Protein AF-A0A316EF64-F1 (afdb_monomer_lite)

Secondary structure (DSSP, 8-state):
-PPPPHHHHHHHHTT---HHHHHHHHHHHHT-HHHHHHHHHHHHHHHHHTT-------HHHHHHHHHHHHHHHHHHHTT-

pLDDT: mean 83.43, std 14.9, range [46.66, 96.75]

Sequence (80 aa):
MLKIDYILLARHFRGETSEEENTIIDLWREQSVMNGLTYKRLQKVSKSENSVEEKVISKEERIVWKKIITKILAEEDLSV

Structure (mmCIF, N/CA/C/O backbone):
data_AF-A0A316EF64-F1
#
_entry.id   AF-A0A316EF64-F1
#
loop_
_atom_site.group_PDB
_atom_site.id
_atom_site.type_symbol
_atom_site.label_atom_id
_atom_site.label_alt_id
_atom_site.label_comp_id
_atom_site.label_asym_id
_atom_site.label_entity_id
_atom_site.label_seq_id
_atom_site.pdbx_PDB_ins_code
_atom_site.Cartn_x
_atom_site.Cartn_y
_atom_site.Cartn_z
_atom_site.occupancy
_atom_site.B_iso_or_equiv
_atom_site.auth_seq_id
_atom_site.auth_comp_id
_atom_site.auth_asym_id
_atom_site.auth_atom_id
_atom_site.pdbx_PDB_model_num
ATOM 1 N N . MET A 1 1 ? 1.347 -15.557 14.264 1.00 49.62 1 MET A N 1
ATOM 2 C CA . MET A 1 1 ? 1.863 -14.635 13.231 1.00 49.62 1 MET A CA 1
ATOM 3 C C . MET A 1 1 ? 0.715 -14.359 12.272 1.00 49.62 1 MET A C 1
ATOM 5 O O . MET A 1 1 ? 0.340 -15.274 11.546 1.00 49.62 1 MET A O 1
ATOM 9 N N . LEU A 1 2 ? 0.077 -13.184 12.349 1.00 59.16 2 LEU A N 1
ATOM 10 C CA . LEU A 1 2 ? -0.993 -12.839 11.406 1.00 59.16 2 LEU A CA 1
ATOM 11 C C . LEU A 1 2 ? -0.346 -12.586 10.042 1.00 59.16 2 LEU A C 1
ATOM 13 O O . LEU A 1 2 ? 0.497 -11.701 9.897 1.00 59.16 2 LEU A O 1
ATOM 17 N N . LYS A 1 3 ? -0.696 -13.412 9.057 1.00 75.94 3 LYS A N 1
ATOM 18 C CA . LYS A 1 3 ? -0.399 -13.130 7.653 1.00 75.94 3 LYS A CA 1
ATOM 19 C C . LYS A 1 3 ? -1.429 -12.107 7.185 1.00 75.94 3 LYS A C 1
ATOM 21 O O . LYS A 1 3 ? -2.620 -12.340 7.363 1.00 75.94 3 LYS A O 1
ATOM 26 N N . ILE A 1 4 ? -0.969 -10.988 6.638 1.00 84.50 4 ILE A N 1
ATOM 27 C CA . ILE A 1 4 ? -1.855 -10.004 6.018 1.00 84.50 4 ILE A CA 1
ATOM 28 C C . ILE A 1 4 ? -2.116 -10.409 4.570 1.00 84.50 4 ILE A C 1
ATOM 30 O O . ILE A 1 4 ? -1.211 -10.895 3.887 1.00 84.50 4 ILE A O 1
ATOM 34 N N . ASP A 1 5 ? -3.345 -10.210 4.109 1.00 86.44 5 ASP A N 1
ATOM 35 C CA . ASP A 1 5 ? -3.670 -10.333 2.694 1.00 86.44 5 ASP A CA 1
ATOM 36 C C . ASP A 1 5 ? -3.139 -9.099 1.941 1.00 86.44 5 ASP A C 1
ATOM 38 O O . ASP A 1 5 ? -3.447 -7.953 2.274 1.00 86.44 5 ASP A O 1
ATOM 42 N N . TYR A 1 6 ? -2.313 -9.320 0.919 1.00 86.38 6 TYR A N 1
ATOM 43 C CA . TYR A 1 6 ? -1.774 -8.239 0.095 1.00 86.38 6 TYR A CA 1
ATOM 44 C C . TYR A 1 6 ? -2.861 -7.534 -0.727 1.00 86.38 6 TYR A C 1
ATOM 46 O O . TYR A 1 6 ? -2.728 -6.341 -1.002 1.00 86.38 6 TYR A O 1
ATOM 54 N N . ILE A 1 7 ? -3.949 -8.231 -1.072 1.00 90.12 7 ILE A N 1
ATOM 55 C CA . ILE A 1 7 ? -5.108 -7.639 -1.754 1.00 90.12 7 ILE A CA 1
ATOM 56 C C . ILE A 1 7 ? -5.800 -6.641 -0.823 1.00 90.12 7 ILE A C 1
ATOM 58 O O . ILE A 1 7 ? -6.158 -5.542 -1.249 1.00 90.12 7 ILE A O 1
ATOM 62 N N . LEU A 1 8 ? -5.921 -6.986 0.461 1.00 93.69 8 LEU A N 1
ATOM 63 C CA . LEU A 1 8 ? -6.484 -6.108 1.484 1.00 93.69 8 LEU A CA 1
ATOM 64 C C . LEU A 1 8 ? -5.653 -4.823 1.643 1.00 93.69 8 LEU A C 1
ATOM 66 O O . LEU A 1 8 ? -6.210 -3.728 1.659 1.00 93.69 8 LEU A O 1
ATOM 70 N N . LEU A 1 9 ? -4.319 -4.931 1.675 1.00 93.62 9 LEU A N 1
ATOM 71 C CA . LEU A 1 9 ? -3.431 -3.760 1.707 1.00 93.62 9 LEU A CA 1
ATOM 72 C C . LEU A 1 9 ? -3.558 -2.889 0.448 1.00 93.62 9 LEU A C 1
ATOM 74 O O . LEU A 1 9 ? -3.577 -1.663 0.553 1.00 93.62 9 LEU A O 1
ATOM 78 N N . ALA A 1 10 ? -3.659 -3.498 -0.735 1.00 90.81 10 ALA A N 1
ATOM 79 C CA . ALA A 1 10 ? -3.822 -2.761 -1.987 1.00 90.81 10 ALA A CA 1
ATOM 80 C C . ALA A 1 10 ? -5.144 -1.976 -2.020 1.00 90.81 10 ALA A C 1
ATOM 82 O O . ALA A 1 10 ? -5.137 -0.787 -2.340 1.00 90.81 10 ALA A O 1
ATOM 83 N N . ARG A 1 11 ? -6.256 -2.611 -1.625 1.00 94.31 11 ARG A N 1
ATOM 84 C CA . ARG A 1 11 ? -7.568 -1.958 -1.480 1.00 94.31 11 ARG A CA 1
ATOM 85 C C . ARG A 1 11 ? -7.525 -0.831 -0.452 1.00 94.31 11 ARG A C 1
ATOM 87 O O . ARG A 1 11 ? -8.032 0.255 -0.716 1.00 94.31 11 ARG A O 1
ATOM 94 N N . HIS A 1 12 ? -6.850 -1.043 0.679 1.00 95.44 12 HIS A N 1
ATOM 95 C CA . HIS A 1 12 ? -6.702 -0.019 1.713 1.00 95.44 12 HIS A CA 1
ATOM 96 C C . HIS A 1 12 ? -5.990 1.228 1.193 1.00 95.44 12 HIS A C 1
ATOM 98 O O . HIS A 1 12 ? -6.450 2.347 1.407 1.00 95.44 12 HIS A O 1
ATOM 104 N N . PHE A 1 13 ? -4.902 1.058 0.437 1.00 93.44 13 PHE A N 1
ATOM 105 C CA . PHE A 1 13 ? -4.201 2.194 -0.164 1.00 93.44 13 PHE A CA 1
ATOM 106 C C . PHE A 1 13 ? -5.022 2.937 -1.226 1.00 93.44 13 PHE A C 1
ATOM 108 O O . PHE A 1 13 ? -4.722 4.099 -1.497 1.00 93.44 13 PHE A O 1
ATOM 115 N N . ARG A 1 14 ? -6.055 2.303 -1.791 1.00 90.19 14 ARG A N 1
ATOM 116 C CA . ARG A 1 14 ? -7.035 2.926 -2.694 1.00 90.19 14 ARG A CA 1
ATOM 117 C C . ARG A 1 14 ? -8.246 3.524 -1.966 1.00 90.19 14 ARG A C 1
ATOM 119 O O . ARG A 1 14 ? -9.066 4.167 -2.608 1.00 90.19 14 ARG A O 1
ATOM 126 N N . GLY A 1 15 ? -8.356 3.346 -0.647 1.00 93.00 15 GLY A N 1
ATOM 127 C CA . GLY A 1 15 ? -9.511 3.791 0.141 1.00 93.00 15 GLY A CA 1
ATOM 128 C C . GLY A 1 15 ? -10.754 2.906 -0.020 1.00 93.00 15 GLY A C 1
ATOM 129 O O . GLY A 1 15 ? -11.860 3.357 0.250 1.00 93.00 15 GLY A O 1
ATOM 130 N N . GLU A 1 16 ? -10.585 1.659 -0.464 1.00 95.75 16 GLU A N 1
ATOM 131 C CA . GLU A 1 16 ? -11.666 0.714 -0.788 1.00 95.75 16 GLU A CA 1
ATOM 132 C C . GLU A 1 16 ? -11.944 -0.296 0.347 1.00 95.75 16 GLU A C 1
ATOM 134 O O . GLU A 1 16 ? -12.475 -1.383 0.097 1.00 95.75 16 GLU A O 1
ATOM 139 N N . THR A 1 17 ? -11.534 0.007 1.581 1.00 96.19 17 THR A N 1
ATOM 140 C CA . THR A 1 17 ? -11.669 -0.890 2.741 1.00 96.19 17 THR A CA 1
ATOM 141 C C . THR A 1 17 ? -12.709 -0.424 3.750 1.00 96.19 17 THR A C 1
ATOM 143 O O . THR A 1 17 ? -12.894 0.775 3.962 1.00 96.19 17 THR A O 1
ATOM 146 N N . SER A 1 18 ? -13.369 -1.383 4.405 1.00 96.75 18 SER A N 1
ATOM 147 C CA . SER A 1 18 ? -14.265 -1.127 5.538 1.00 96.75 18 SER A CA 1
ATOM 148 C C . SER A 1 18 ? -13.496 -0.768 6.820 1.00 96.75 18 SER A C 1
ATOM 150 O O . SER A 1 18 ? -12.275 -0.910 6.909 1.00 96.75 18 SER A O 1
ATOM 152 N N . GLU A 1 19 ? -14.212 -0.311 7.848 1.00 95.88 19 GLU A N 1
ATOM 153 C CA . GLU A 1 19 ? -13.630 -0.013 9.165 1.00 95.88 19 GLU A CA 1
ATOM 154 C C . GLU A 1 19 ? -13.067 -1.267 9.862 1.00 95.88 19 GLU A C 1
ATOM 156 O O . GLU A 1 19 ? -11.991 -1.234 10.465 1.00 95.88 19 GLU A O 1
ATOM 161 N N . GLU A 1 20 ? -13.742 -2.405 9.707 1.00 94.94 20 GLU A N 1
ATOM 162 C CA . GLU A 1 20 ? -13.290 -3.706 10.213 1.00 94.94 20 GLU A CA 1
ATOM 163 C C . GLU A 1 20 ? -11.992 -4.143 9.518 1.00 94.94 20 GLU A C 1
ATOM 165 O O . GLU A 1 20 ? -11.029 -4.559 10.164 1.00 94.94 20 GLU A O 1
ATOM 170 N N . GLU A 1 21 ? -11.933 -3.980 8.195 1.00 94.88 21 GLU A N 1
ATOM 171 C CA . GLU A 1 21 ? -10.745 -4.226 7.379 1.00 94.88 21 GLU A CA 1
ATOM 172 C C . GLU A 1 21 ? -9.572 -3.317 7.785 1.00 94.88 21 GLU A C 1
ATOM 174 O O . GLU A 1 21 ? -8.438 -3.786 7.912 1.00 94.88 21 GLU A O 1
ATOM 179 N N . ASN A 1 22 ? -9.840 -2.038 8.065 1.00 96.25 22 ASN A N 1
ATOM 180 C CA . ASN A 1 22 ? -8.835 -1.099 8.573 1.00 96.25 22 ASN A CA 1
ATOM 181 C C . ASN A 1 22 ? -8.295 -1.536 9.941 1.00 96.25 22 ASN A C 1
ATOM 183 O O . ASN A 1 22 ? -7.084 -1.526 10.155 1.00 96.25 22 ASN A O 1
ATOM 187 N N . THR A 1 23 ? -9.171 -2.013 10.826 1.00 95.19 23 THR A N 1
ATOM 188 C CA . THR A 1 23 ? -8.782 -2.526 12.147 1.00 95.19 23 THR A CA 1
ATOM 189 C C . THR A 1 23 ? -7.842 -3.729 12.025 1.00 95.19 23 THR A C 1
ATOM 191 O O . THR A 1 23 ? -6.842 -3.815 12.737 1.00 95.19 23 THR A O 1
ATOM 194 N N . ILE A 1 24 ? -8.102 -4.646 11.086 1.00 94.00 24 ILE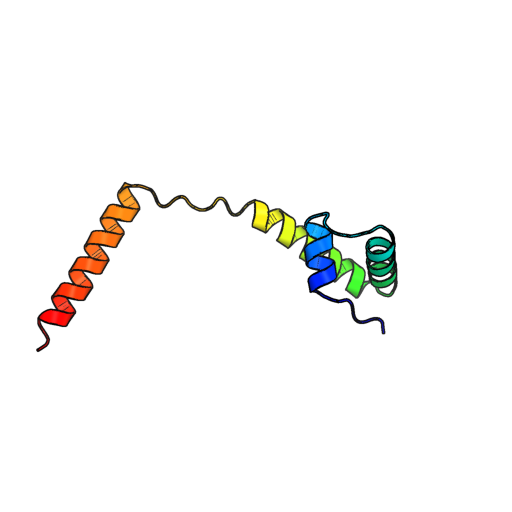 A N 1
ATOM 195 C CA . ILE A 1 24 ? -7.220 -5.795 10.815 1.00 94.00 24 ILE A CA 1
ATOM 196 C C . ILE A 1 24 ? -5.830 -5.329 10.358 1.00 94.00 24 ILE A C 1
ATOM 198 O O . ILE A 1 24 ? -4.813 -5.875 10.798 1.00 94.00 24 ILE A O 1
ATOM 202 N N . ILE A 1 25 ? -5.773 -4.320 9.486 1.00 94.88 25 ILE A N 1
ATOM 203 C CA . ILE A 1 25 ? -4.512 -3.751 8.996 1.00 94.88 25 ILE A CA 1
ATOM 204 C C . ILE A 1 25 ? -3.740 -3.089 10.138 1.00 94.88 25 ILE A C 1
ATOM 206 O O . ILE A 1 25 ? -2.534 -3.313 10.253 1.00 94.88 25 ILE A O 1
ATOM 210 N N . ASP A 1 26 ? -4.405 -2.319 10.997 1.00 94.88 26 ASP A N 1
ATOM 211 C CA . ASP A 1 26 ? -3.760 -1.657 12.131 1.00 94.88 26 ASP A CA 1
ATOM 212 C C . ASP A 1 26 ? -3.217 -2.666 13.148 1.00 94.88 26 ASP A C 1
ATOM 214 O O . ASP A 1 26 ? -2.036 -2.602 13.500 1.00 94.88 26 ASP A O 1
ATOM 218 N N . LEU A 1 27 ? -3.997 -3.692 13.496 1.00 94.31 27 LEU A N 1
ATOM 219 C CA . LEU A 1 27 ? -3.531 -4.790 14.348 1.00 94.31 27 LEU A CA 1
ATOM 220 C C . LEU A 1 27 ? -2.309 -5.503 13.751 1.00 94.31 27 LEU A C 1
ATOM 222 O O . LEU A 1 27 ? -1.343 -5.803 14.458 1.00 94.31 27 LEU A O 1
ATOM 226 N N . TRP A 1 28 ? -2.311 -5.760 12.440 1.00 94.62 28 TRP A N 1
ATOM 227 C 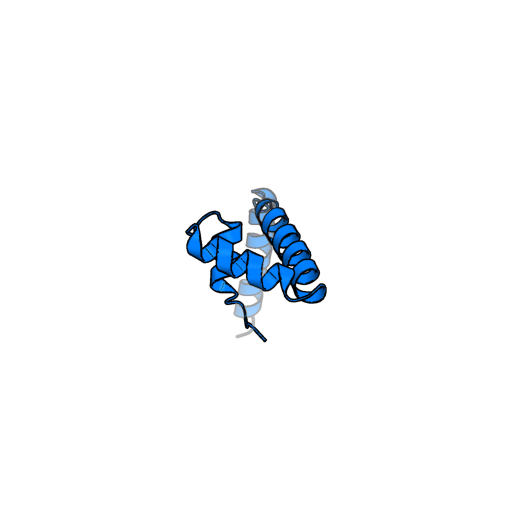CA . TRP A 1 28 ? -1.158 -6.353 11.762 1.00 94.62 28 TRP A CA 1
ATOM 228 C C . TRP A 1 28 ? 0.077 -5.438 11.802 1.00 94.62 28 TRP A C 1
ATOM 230 O O . TRP A 1 28 ? 1.190 -5.925 12.035 1.00 94.62 28 TRP A O 1
ATOM 240 N N . ARG A 1 29 ? -0.096 -4.124 11.607 1.00 94.12 29 ARG A N 1
ATOM 241 C CA . ARG A 1 29 ? 0.990 -3.127 11.656 1.00 94.12 29 ARG A CA 1
ATOM 242 C C . ARG A 1 29 ? 1.626 -3.041 13.038 1.00 94.12 29 ARG A C 1
ATOM 244 O O . ARG A 1 29 ? 2.849 -2.940 13.123 1.00 94.12 29 ARG A O 1
ATOM 251 N N . GLU A 1 30 ? 0.819 -3.082 14.092 1.00 94.00 30 GLU A N 1
ATOM 252 C CA . GLU A 1 30 ? 1.267 -2.964 15.484 1.00 94.00 30 GLU A CA 1
ATOM 253 C C . GLU A 1 30 ? 1.912 -4.246 16.016 1.00 94.00 30 GLU A C 1
ATOM 255 O O . GLU A 1 30 ? 2.760 -4.192 16.905 1.00 94.00 30 GLU A O 1
ATOM 260 N N . GLN A 1 31 ? 1.590 -5.400 15.426 1.00 92.75 31 GLN A N 1
ATOM 261 C CA . GLN A 1 31 ? 2.125 -6.694 15.854 1.00 92.75 31 GLN A CA 1
ATOM 262 C C . GLN A 1 31 ? 3.658 -6.801 15.740 1.00 92.75 31 GLN A C 1
ATOM 264 O O . GLN A 1 31 ? 4.272 -7.617 16.429 1.00 92.75 31 GLN A O 1
ATOM 269 N N . SER A 1 32 ? 4.297 -6.033 14.852 1.00 92.06 32 SER A N 1
ATOM 270 C CA . SER A 1 32 ? 5.754 -6.038 14.705 1.00 92.06 32 SER A CA 1
ATOM 271 C C . SER A 1 32 ? 6.270 -4.758 14.065 1.00 92.06 32 SER A C 1
ATOM 273 O O . SER A 1 32 ? 5.721 -4.271 13.076 1.00 92.06 32 SER A O 1
ATOM 275 N N . VAL A 1 33 ? 7.429 -4.291 14.538 1.00 92.88 33 VAL A N 1
ATOM 276 C CA . VAL A 1 33 ? 8.185 -3.194 13.913 1.00 92.88 33 VAL A CA 1
ATOM 277 C C . VAL A 1 33 ? 8.409 -3.457 12.418 1.00 92.88 33 VAL A C 1
ATOM 279 O O . VAL A 1 33 ? 8.290 -2.541 11.605 1.00 92.88 33 VAL A O 1
ATOM 282 N N . MET A 1 34 ? 8.663 -4.713 12.030 1.00 92.19 34 MET A N 1
ATOM 283 C CA . MET A 1 34 ? 8.859 -5.086 10.625 1.00 92.19 34 MET A CA 1
ATOM 284 C C . MET A 1 34 ? 7.589 -4.924 9.785 1.00 92.19 34 MET A C 1
ATOM 286 O O . MET A 1 34 ? 7.681 -4.493 8.634 1.00 92.19 34 MET A O 1
ATOM 290 N N . ASN A 1 35 ? 6.411 -5.204 10.346 1.00 93.06 35 ASN A N 1
ATOM 291 C CA . ASN A 1 35 ? 5.134 -5.000 9.656 1.00 93.06 35 ASN A CA 1
ATOM 292 C C . ASN A 1 35 ? 4.872 -3.504 9.469 1.00 93.06 35 ASN A C 1
ATOM 294 O O . ASN A 1 35 ? 4.580 -3.064 8.358 1.00 93.06 35 ASN A O 1
ATOM 298 N N . GLY A 1 36 ? 5.092 -2.701 10.514 1.00 93.62 36 GLY A N 1
ATOM 299 C CA . GLY A 1 36 ? 4.994 -1.245 10.431 1.00 93.62 36 GLY A CA 1
ATOM 300 C C . GLY A 1 36 ? 5.942 -0.630 9.390 1.00 93.62 36 GLY A C 1
ATOM 301 O O . GLY A 1 36 ? 5.538 0.250 8.625 1.00 93.62 36 GLY A O 1
ATOM 302 N N . LEU A 1 37 ? 7.190 -1.106 9.308 1.00 94.19 37 LEU A N 1
ATOM 303 C CA . LEU A 1 37 ? 8.149 -0.673 8.284 1.00 94.19 37 LEU A CA 1
ATOM 304 C C . LEU A 1 37 ? 7.730 -1.112 6.875 1.00 94.19 37 LEU A C 1
ATOM 306 O O . LEU A 1 37 ? 7.805 -0.313 5.939 1.00 94.19 37 LEU A O 1
ATOM 310 N N . THR A 1 38 ? 7.262 -2.353 6.725 1.00 91.12 38 THR A N 1
ATOM 311 C CA . THR A 1 38 ? 6.743 -2.887 5.456 1.00 91.12 38 THR A CA 1
ATOM 312 C C . THR A 1 38 ? 5.561 -2.058 4.964 1.00 91.12 38 THR A C 1
ATOM 314 O O . THR A 1 38 ? 5.573 -1.594 3.826 1.00 91.12 38 THR A O 1
ATOM 317 N N . TYR A 1 39 ? 4.598 -1.772 5.840 1.00 94.50 39 TYR A N 1
ATOM 318 C CA . TYR A 1 39 ? 3.448 -0.926 5.539 1.00 94.50 39 TYR A CA 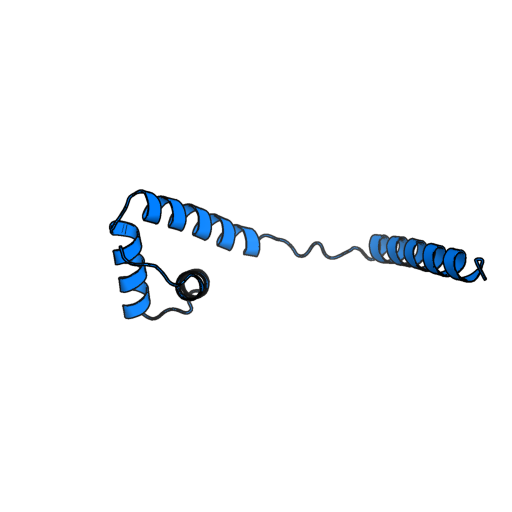1
ATOM 319 C C . TYR A 1 39 ? 3.866 0.458 5.030 1.00 94.50 39 TYR A C 1
ATOM 321 O O . TYR A 1 39 ? 3.407 0.890 3.977 1.00 94.50 39 TYR A O 1
ATOM 329 N N . LYS A 1 40 ? 4.788 1.140 5.729 1.00 93.62 40 LYS A N 1
ATOM 330 C CA . LYS A 1 40 ? 5.281 2.467 5.316 1.00 93.62 40 LYS A CA 1
ATOM 331 C C . LYS A 1 40 ? 5.940 2.439 3.936 1.00 93.62 40 LYS A C 1
ATOM 333 O O . LYS A 1 40 ? 5.750 3.368 3.153 1.00 93.62 40 LYS A O 1
ATOM 338 N N . ARG A 1 41 ? 6.713 1.390 3.630 1.00 90.69 41 ARG A N 1
ATOM 339 C CA . ARG A 1 41 ? 7.333 1.217 2.306 1.00 90.69 41 ARG A CA 1
ATOM 340 C C . ARG A 1 41 ? 6.273 1.037 1.223 1.00 90.69 41 ARG A C 1
ATOM 342 O O . ARG A 1 41 ? 6.322 1.752 0.230 1.00 90.69 41 ARG A O 1
ATOM 349 N N . LEU A 1 42 ? 5.303 0.152 1.442 1.00 90.69 42 LEU A N 1
ATOM 350 C CA . LEU A 1 42 ? 4.224 -0.101 0.485 1.00 90.69 42 LEU A CA 1
ATOM 351 C C . LEU A 1 42 ? 3.343 1.136 0.268 1.00 90.69 42 LEU A C 1
ATOM 353 O O . LEU A 1 42 ? 3.057 1.479 -0.872 1.00 90.69 42 LEU A O 1
ATOM 357 N N . GLN A 1 43 ? 3.004 1.866 1.334 1.00 92.31 43 GLN A N 1
ATOM 358 C CA . GLN A 1 43 ? 2.249 3.118 1.242 1.00 92.31 43 GLN A CA 1
ATOM 359 C C . GLN A 1 43 ? 3.001 4.192 0.443 1.00 92.31 43 GLN A C 1
ATOM 361 O O . GLN A 1 43 ? 2.397 4.993 -0.268 1.00 92.31 43 GLN A O 1
ATOM 366 N N . LYS A 1 44 ? 4.331 4.252 0.576 1.00 89.75 44 LYS A N 1
ATOM 367 C CA . LYS A 1 44 ? 5.148 5.175 -0.216 1.00 89.75 44 LYS A CA 1
ATOM 368 C C . LYS A 1 44 ? 5.113 4.797 -1.697 1.00 89.75 44 LYS A C 1
ATOM 370 O O . LYS A 1 44 ? 4.947 5.686 -2.525 1.00 89.75 44 LYS A O 1
ATOM 375 N N . VAL A 1 45 ? 5.248 3.505 -2.006 1.00 86.38 45 VAL A N 1
ATOM 376 C CA . VAL A 1 45 ? 5.209 2.993 -3.383 1.00 86.38 45 VAL A CA 1
ATOM 377 C C . VAL A 1 45 ? 3.846 3.245 -4.024 1.00 86.38 45 VAL A C 1
ATOM 379 O O . VAL A 1 45 ? 3.799 3.801 -5.116 1.00 86.38 45 VAL A O 1
ATOM 382 N N . SER A 1 46 ? 2.744 2.953 -3.328 1.00 85.38 46 SER A N 1
ATOM 383 C CA . SER A 1 46 ? 1.394 3.173 -3.866 1.00 85.38 46 SER A CA 1
ATOM 384 C C . SER A 1 46 ? 1.116 4.647 -4.175 1.00 85.38 46 SER A C 1
ATOM 386 O O . SER A 1 46 ? 0.502 4.971 -5.187 1.00 85.38 46 SER A O 1
ATOM 388 N N . LYS A 1 47 ? 1.638 5.567 -3.355 1.00 81.12 47 LYS A N 1
ATOM 389 C CA . LYS A 1 47 ? 1.565 7.010 -3.629 1.00 81.12 47 LYS A CA 1
ATOM 390 C C . LYS A 1 47 ? 2.435 7.442 -4.811 1.00 81.12 47 LYS A C 1
ATOM 392 O O . LYS A 1 47 ? 2.048 8.368 -5.513 1.00 81.12 47 LYS A O 1
ATOM 397 N N . SER A 1 48 ? 3.587 6.803 -5.027 1.00 70.38 48 SER A N 1
ATOM 398 C CA . SER A 1 48 ? 4.458 7.096 -6.175 1.00 70.38 48 SER A CA 1
ATOM 399 C C . SER A 1 48 ? 3.997 6.449 -7.480 1.00 70.38 48 SER A C 1
ATOM 401 O O . SER A 1 48 ? 4.292 6.973 -8.544 1.00 70.38 48 SER A O 1
ATOM 403 N N . GLU A 1 49 ? 3.249 5.345 -7.435 1.00 57.44 49 GLU A N 1
ATOM 404 C CA . GLU A 1 49 ? 2.631 4.763 -8.635 1.00 57.44 49 GLU A CA 1
ATOM 405 C C . GLU A 1 49 ? 1.521 5.664 -9.186 1.00 57.44 49 GLU A C 1
ATOM 407 O O . GLU A 1 49 ? 1.415 5.821 -10.396 1.00 57.44 49 GLU A O 1
ATOM 412 N N . ASN A 1 50 ? 0.805 6.386 -8.317 1.00 52.09 50 ASN A N 1
ATOM 413 C CA . ASN A 1 50 ? -0.086 7.475 -8.738 1.00 52.09 50 ASN A CA 1
ATOM 414 C C . ASN A 1 50 ? 0.665 8.688 -9.330 1.00 52.09 50 ASN A C 1
ATOM 416 O O . ASN A 1 50 ? 0.025 9.592 -9.860 1.00 52.09 50 ASN A O 1
ATOM 420 N N . SER A 1 51 ? 2.001 8.733 -9.224 1.00 46.66 51 SER A N 1
ATOM 421 C CA . SER A 1 51 ? 2.861 9.740 -9.856 1.00 46.66 51 SER A CA 1
ATOM 422 C C . SER A 1 51 ? 3.739 9.164 -10.966 1.00 46.66 51 SER A C 1
ATOM 424 O O . SER A 1 51 ? 4.655 9.851 -11.423 1.00 46.66 51 SER A O 1
ATOM 426 N N . VAL A 1 52 ? 3.495 7.929 -11.420 1.00 50.25 52 VAL A N 1
ATOM 427 C CA . VAL A 1 52 ? 3.894 7.580 -12.780 1.00 50.25 52 VAL A CA 1
ATOM 428 C C . VAL A 1 52 ? 2.927 8.365 -13.646 1.00 50.25 52 VAL A C 1
ATOM 430 O O . VAL A 1 52 ? 1.857 7.884 -13.999 1.00 50.25 52 VAL A O 1
ATOM 433 N N . GLU A 1 53 ? 3.281 9.622 -13.922 1.00 52.41 53 GLU A N 1
ATOM 434 C CA . GLU A 1 53 ? 2.842 10.276 -15.143 1.00 52.41 53 GLU A CA 1
ATOM 435 C C . GLU A 1 53 ? 2.975 9.197 -16.212 1.00 52.41 53 GLU A C 1
ATOM 437 O O . GLU A 1 53 ? 4.089 8.729 -16.477 1.00 52.41 53 GLU A O 1
ATOM 442 N N . GLU A 1 54 ? 1.849 8.707 -16.743 1.00 51.53 54 GLU A N 1
ATOM 443 C CA . GLU A 1 54 ? 1.880 7.988 -18.003 1.00 51.53 54 GLU A CA 1
ATOM 444 C C . GLU A 1 54 ? 2.729 8.882 -18.890 1.00 51.53 54 GLU A C 1
ATOM 446 O O . GLU A 1 54 ? 2.322 10.004 -19.198 1.00 51.53 54 GLU A O 1
ATOM 451 N N . LYS A 1 55 ? 3.965 8.471 -19.196 1.00 56.66 55 LYS A N 1
ATOM 452 C CA . LYS A 1 55 ? 4.777 9.205 -20.152 1.00 56.66 55 LYS A CA 1
ATOM 453 C C . LYS A 1 55 ? 3.995 9.091 -21.441 1.00 56.66 55 LYS A C 1
ATOM 455 O O . LYS A 1 55 ? 4.062 8.071 -22.126 1.00 56.66 55 LYS A O 1
ATOM 460 N N . VAL A 1 56 ? 3.172 10.102 -21.705 1.00 64.12 56 VAL A N 1
ATOM 461 C CA . VAL A 1 56 ? 2.378 10.205 -22.912 1.00 64.12 56 VAL A CA 1
ATOM 462 C C . VAL A 1 56 ? 3.411 10.257 -24.014 1.00 64.12 56 VAL A C 1
ATOM 464 O O . VAL A 1 56 ? 4.080 11.271 -24.189 1.00 64.12 56 VAL A O 1
ATOM 467 N N . ILE A 1 57 ? 3.594 9.123 -24.694 1.00 71.12 57 ILE A N 1
ATOM 468 C CA . ILE A 1 57 ? 4.538 9.009 -25.799 1.00 71.12 57 ILE A CA 1
ATOM 469 C C . ILE A 1 57 ? 4.187 10.133 -26.767 1.00 71.12 57 ILE A C 1
ATOM 471 O O . ILE A 1 57 ? 3.068 10.154 -27.308 1.00 71.12 57 ILE A O 1
ATOM 475 N N . SER A 1 58 ? 5.122 11.065 -26.940 1.00 78.75 58 SER A N 1
ATOM 476 C CA . SER A 1 58 ? 4.931 12.235 -27.789 1.00 78.75 58 SER A CA 1
ATOM 477 C C . SER A 1 58 ? 4.630 11.799 -29.223 1.00 78.75 58 SER A C 1
ATOM 479 O O . SER A 1 58 ? 4.944 10.680 -29.651 1.00 78.75 58 SER A O 1
ATOM 481 N N . LYS A 1 59 ? 3.991 12.675 -30.001 1.00 78.38 59 LYS A N 1
ATOM 482 C CA . LYS A 1 59 ? 3.677 12.382 -31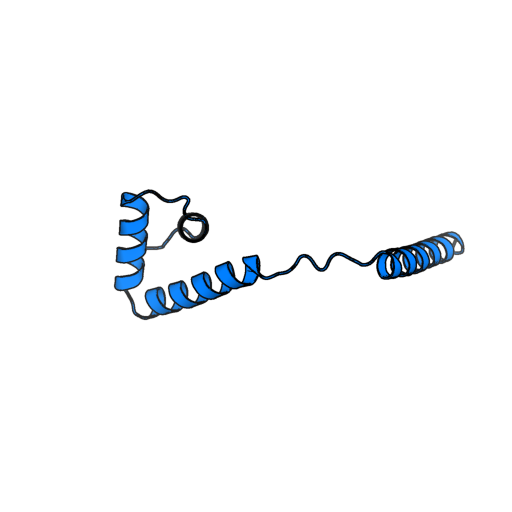.406 1.00 78.38 59 LYS A CA 1
ATOM 483 C C . LYS A 1 59 ? 4.957 12.078 -32.193 1.00 78.38 59 LYS A C 1
ATOM 485 O O . LYS A 1 59 ? 4.963 11.195 -33.050 1.00 78.38 59 LYS A O 1
ATOM 490 N N . GLU A 1 60 ? 6.038 12.765 -31.851 1.00 84.31 60 GLU A N 1
ATOM 491 C CA . GLU A 1 60 ? 7.375 12.616 -32.406 1.00 84.31 60 GLU A CA 1
ATOM 492 C C . GLU A 1 60 ? 7.963 11.240 -32.067 1.00 84.31 60 GLU A C 1
ATOM 494 O O . GLU A 1 60 ? 8.388 10.519 -32.973 1.00 84.31 60 GLU A O 1
ATOM 499 N N . GLU A 1 61 ? 7.906 10.814 -30.801 1.00 82.19 61 GLU A N 1
ATOM 500 C CA . GLU A 1 61 ? 8.356 9.478 -30.390 1.00 82.19 61 GLU A CA 1
ATOM 501 C C . GLU A 1 61 ? 7.547 8.370 -31.072 1.00 82.19 61 GLU A C 1
ATOM 503 O O . GLU A 1 61 ? 8.126 7.388 -31.534 1.00 82.19 61 GLU A O 1
ATOM 508 N N . ARG A 1 62 ? 6.225 8.531 -31.230 1.00 85.94 62 ARG A N 1
ATOM 509 C CA . ARG A 1 62 ? 5.394 7.561 -31.969 1.00 85.94 62 ARG A CA 1
ATOM 510 C C . ARG A 1 62 ? 5.837 7.412 -33.424 1.00 85.94 62 ARG A C 1
ATOM 512 O O . ARG A 1 62 ? 5.837 6.299 -33.950 1.00 85.94 62 ARG A O 1
ATOM 519 N N . ILE A 1 63 ? 6.218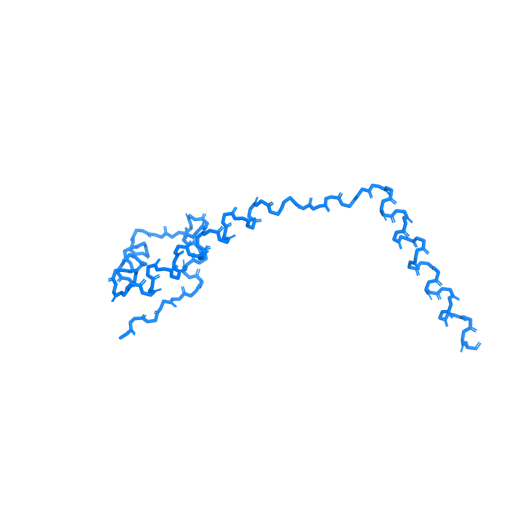 8.508 -34.083 1.00 91.19 63 ILE A N 1
ATOM 520 C CA . ILE A 1 63 ? 6.725 8.478 -35.463 1.00 91.19 63 ILE A CA 1
ATOM 521 C C . ILE A 1 63 ? 8.070 7.744 -35.524 1.00 91.19 63 ILE A C 1
ATOM 523 O O . ILE A 1 63 ? 8.278 6.939 -36.434 1.00 91.19 63 ILE A O 1
ATOM 527 N N . VAL A 1 64 ? 8.965 7.991 -34.564 1.00 93.25 64 VAL A N 1
ATOM 528 C CA . VAL A 1 64 ? 10.265 7.307 -34.476 1.00 93.25 64 VAL A CA 1
ATOM 529 C C . VAL A 1 64 ? 10.069 5.806 -34.269 1.00 93.25 64 VAL A C 1
ATOM 531 O O . VAL A 1 64 ? 10.598 5.014 -35.048 1.00 93.25 64 VAL A O 1
ATOM 534 N N . TRP A 1 65 ? 9.237 5.408 -33.305 1.00 91.62 65 TRP A N 1
ATOM 535 C CA . TRP A 1 65 ? 8.925 4.000 -33.053 1.00 91.62 65 TRP A CA 1
ATOM 536 C C . TRP A 1 65 ? 8.289 3.320 -34.262 1.00 91.62 65 TRP A C 1
ATOM 538 O O . TRP A 1 65 ? 8.697 2.219 -34.629 1.00 91.62 65 TRP A O 1
ATOM 548 N N . LYS A 1 66 ? 7.363 3.995 -34.953 1.00 91.12 66 LYS A N 1
ATOM 549 C CA . LYS A 1 66 ? 6.763 3.470 -36.185 1.00 91.12 66 LYS A CA 1
ATOM 550 C C . LYS A 1 66 ? 7.819 3.205 -37.262 1.00 91.12 66 LYS A C 1
ATOM 552 O O . LYS A 1 66 ? 7.761 2.164 -37.912 1.00 91.12 66 LYS A O 1
ATOM 557 N N . LYS A 1 67 ? 8.791 4.106 -37.445 1.00 92.00 67 LYS A N 1
ATOM 558 C CA . LYS A 1 67 ? 9.890 3.912 -38.409 1.00 92.00 67 LYS A CA 1
ATOM 559 C C . LYS A 1 67 ? 10.785 2.733 -38.033 1.00 92.00 67 LYS A C 1
ATOM 561 O O . LYS A 1 67 ? 11.122 1.947 -38.911 1.00 92.00 67 LYS A O 1
ATOM 566 N N . ILE A 1 68 ? 11.137 2.603 -36.753 1.00 91.56 68 ILE A N 1
ATOM 567 C CA . ILE A 1 68 ? 11.968 1.498 -36.254 1.00 91.56 68 ILE A CA 1
ATOM 568 C C . ILE A 1 68 ? 11.270 0.158 -36.502 1.00 91.56 68 ILE A C 1
ATOM 570 O O . ILE A 1 68 ? 11.855 -0.721 -37.122 1.00 91.56 68 ILE A O 1
ATOM 574 N N . ILE A 1 69 ? 10.001 0.032 -36.103 1.00 91.25 69 ILE A N 1
ATOM 575 C CA . ILE A 1 69 ? 9.218 -1.200 -36.287 1.00 91.25 69 ILE A CA 1
ATOM 576 C C . ILE A 1 69 ? 9.080 -1.541 -37.775 1.00 91.25 69 ILE A C 1
ATOM 578 O O . ILE A 1 69 ? 9.287 -2.682 -38.165 1.00 91.25 69 ILE A O 1
ATOM 582 N N . THR A 1 70 ? 8.791 -0.546 -38.621 1.00 90.81 70 THR A N 1
ATOM 583 C CA . THR A 1 70 ? 8.675 -0.762 -40.075 1.00 90.81 70 THR A CA 1
ATOM 584 C C . THR A 1 70 ? 9.986 -1.269 -40.677 1.00 90.81 70 THR A C 1
ATOM 586 O O . THR A 1 70 ? 9.964 -2.117 -41.560 1.00 90.81 70 THR A O 1
ATOM 589 N N . LYS A 1 71 ? 11.130 -0.767 -40.197 1.00 90.06 71 LYS A N 1
ATOM 590 C CA . LYS A 1 71 ? 12.447 -1.207 -40.660 1.00 90.06 71 LYS A CA 1
ATOM 591 C C . LYS A 1 71 ? 12.745 -2.650 -40.244 1.00 90.06 71 LYS 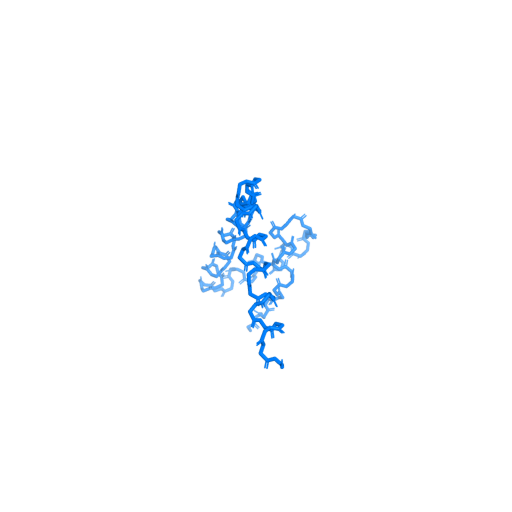A C 1
ATOM 593 O O . LYS A 1 71 ? 13.216 -3.407 -41.078 1.00 90.06 71 LYS A O 1
ATOM 598 N N . ILE A 1 72 ? 12.429 -3.022 -39.003 1.00 89.94 72 ILE A N 1
ATOM 599 C CA . ILE A 1 72 ? 12.599 -4.398 -38.510 1.00 89.94 72 ILE A CA 1
ATOM 600 C C . ILE A 1 72 ? 11.780 -5.374 -39.363 1.00 89.94 72 ILE A C 1
ATOM 602 O O . ILE A 1 72 ? 12.329 -6.342 -39.871 1.00 89.94 72 ILE A O 1
ATOM 606 N N . LEU A 1 73 ? 10.500 -5.069 -39.604 1.00 85.00 73 LEU A N 1
ATOM 607 C CA . LEU A 1 73 ? 9.627 -5.919 -40.422 1.00 85.00 73 LEU A CA 1
ATOM 608 C C . LEU A 1 73 ? 10.128 -6.055 -41.869 1.00 85.00 73 LEU A C 1
ATOM 610 O O . LEU A 1 73 ? 10.093 -7.139 -42.437 1.00 85.00 73 LEU A O 1
ATOM 614 N N . ALA A 1 74 ? 10.639 -4.971 -42.457 1.00 82.94 74 ALA A N 1
ATOM 615 C CA . ALA A 1 74 ? 11.195 -5.007 -43.809 1.00 82.94 74 ALA A CA 1
ATOM 616 C C . ALA A 1 74 ? 12.514 -5.798 -43.903 1.00 82.94 74 ALA A C 1
ATOM 618 O O . ALA A 1 74 ? 12.812 -6.363 -44.951 1.00 82.94 74 ALA A O 1
ATOM 619 N N . GLU A 1 75 ? 13.317 -5.824 -42.837 1.00 76.88 75 GLU A N 1
ATOM 620 C CA . GLU A 1 75 ? 14.544 -6.628 -42.766 1.00 76.88 75 GLU A CA 1
ATOM 621 C C . GLU A 1 75 ? 14.237 -8.119 -42.553 1.00 76.88 75 GLU A C 1
ATOM 623 O O . GLU A 1 75 ? 14.943 -8.964 -43.101 1.00 76.88 75 GLU A O 1
ATOM 628 N N . GLU A 1 76 ? 13.161 -8.449 -41.833 1.00 68.06 76 GLU A N 1
ATOM 629 C CA . GLU A 1 76 ? 12.679 -9.828 -41.679 1.00 68.06 76 GLU A CA 1
ATOM 630 C C . GLU A 1 76 ? 12.096 -10.388 -42.993 1.00 68.06 76 GLU A C 1
ATOM 632 O O . GLU A 1 76 ? 12.399 -11.528 -43.350 1.00 68.06 76 GLU A O 1
ATOM 637 N N . ASP A 1 77 ? 11.375 -9.580 -43.780 1.00 59.19 77 ASP A N 1
ATOM 638 C CA . ASP A 1 77 ? 10.823 -9.983 -45.090 1.00 59.19 77 ASP A CA 1
ATOM 639 C C . ASP A 1 77 ? 11.888 -10.181 -46.194 1.00 59.19 77 ASP A C 1
ATOM 641 O O . ASP A 1 77 ? 11.633 -10.860 -47.187 1.00 59.19 77 ASP A O 1
ATOM 645 N N . LEU A 1 78 ? 13.095 -9.621 -46.044 1.00 55.75 78 LEU A N 1
ATOM 646 C CA . LEU A 1 78 ? 14.214 -9.791 -46.990 1.00 55.75 78 LEU A CA 1
ATOM 647 C C . LEU A 1 78 ? 15.086 -11.025 -46.694 1.00 55.75 78 LEU A C 1
ATOM 649 O O . LEU A 1 78 ? 16.091 -11.246 -47.372 1.00 55.75 78 LEU A O 1
ATOM 653 N N . SER A 1 79 ? 14.726 -11.809 -45.674 1.00 53.75 79 SER A N 1
ATOM 654 C CA . SER A 1 79 ? 15.462 -13.002 -45.236 1.00 53.75 79 SER A CA 1
ATOM 655 C C . SER A 1 79 ? 14.877 -14.337 -45.738 1.00 53.75 79 SER A C 1
ATOM 657 O O . SER A 1 79 ? 15.327 -15.394 -45.291 1.00 53.75 79 SER A O 1
ATOM 659 N N . VAL A 1 80 ? 13.923 -14.294 -46.685 1.00 48.44 80 VAL A N 1
ATOM 660 C CA . VAL A 1 80 ? 13.300 -15.459 -47.355 1.00 48.44 80 VAL A CA 1
ATOM 661 C C . VAL A 1 80 ? 13.755 -15.585 -48.806 1.00 48.44 80 VAL A C 1
ATOM 663 O O . VAL A 1 80 ? 13.661 -14.581 -49.546 1.00 48.44 80 VAL A O 1
#

Foldseek 3Di:
DDDDDVVLLLCVLVVNDDPVSVVSLVVQLVVDVVSVVVSVVVNVVSVCVVVPPVPPCDPVNVVVVVVVVVVVVVVVVVPD

Radius of gyration: 22.59 Å; chains: 1; bounding box: 30×28×63 Å

Organism: NCBI:txid591202